Protein AF-A0A379USM4-F1 (afdb_monomer_lite)

Secondary structure (DSSP, 8-state):
-THHHHHHHHHHHHHHHS-SS--TTEETTEESSPPPTTHHHHHHHHHHHHHHHHHHHIIIIIT-HHHHHHHTTSS---HHHHHHTT--THHHHHTT------TT---GGGSS-----TTGGGS------

InterPro domains:
  IPR001135 NADH-quinone oxidoreductase, subunit D [PF00346] (3-97)
  IPR022885 NAD(P)H-quinone oxidoreductase subunit D/H [PTHR11993] (3-96)
  IPR029014 [NiFe]-hydrogenase, large subunit [G3DSA:1.10.645.10] (1-100)
  IPR029014 [NiFe]-hydrogenase, large subunit [SSF56762] (3-97)

Foldseek 3Di:
DCVVLLVLVQVLVCQFQVGRPDRPQADVPGGPDDGDPPSVVSVVVSVVPPVVVVVVVCVVAVVDPVNCVVPPPPPDDALVVCVVVVPADPNNVQNVDPDHPDDPDPDPPPPPDCPPPPPNPPDPPDDDD

Radius of gyration: 19.5 Å; chains: 1; bounding box: 44×37×48 Å

Structure (mmCIF, N/CA/C/O backbone):
data_AF-A0A379USM4-F1
#
_entry.id   AF-A0A379USM4-F1
#
loop_
_atom_site.group_PDB
_atom_site.id
_atom_site.type_symbol
_atom_site.label_atom_id
_atom_site.label_alt_id
_atom_site.label_comp_id
_atom_site.label_asym_id
_atom_site.label_entity_id
_atom_site.label_seq_id
_atom_site.pdbx_PDB_ins_code
_atom_site.Cartn_x
_atom_site.Cartn_y
_atom_site.Cartn_z
_atom_site.occupancy
_atom_site.B_iso_or_equiv
_atom_site.auth_seq_id
_atom_site.auth_comp_id
_atom_site.auth_asym_id
_atom_site.auth_atom_id
_atom_site.pdbx_PDB_model_num
ATOM 1 N N . MET A 1 1 ? 4.169 -14.315 5.212 1.00 55.03 1 MET A N 1
ATOM 2 C CA . MET A 1 1 ? 5.243 -13.340 5.498 1.00 55.03 1 MET A CA 1
ATOM 3 C C . MET A 1 1 ? 5.117 -12.164 4.531 1.00 55.03 1 MET A C 1
ATOM 5 O O . MET A 1 1 ? 5.441 -12.352 3.365 1.00 55.03 1 MET A O 1
ATOM 9 N N . PRO A 1 2 ? 4.675 -10.982 4.996 1.00 70.44 2 PRO A N 1
ATOM 10 C CA . PRO A 1 2 ? 4.444 -9.781 4.168 1.00 70.44 2 PRO A CA 1
ATOM 11 C C . PRO A 1 2 ? 5.721 -9.155 3.571 1.00 70.44 2 PRO A C 1
ATOM 13 O O . PRO A 1 2 ? 5.661 -8.265 2.727 1.00 70.44 2 PRO A O 1
ATOM 16 N N . PHE A 1 3 ? 6.893 -9.623 4.000 1.00 77.62 3 PHE A N 1
ATOM 17 C CA . PHE A 1 3 ? 8.202 -9.109 3.598 1.00 77.62 3 PHE A CA 1
ATOM 18 C C . PHE A 1 3 ? 8.592 -9.481 2.160 1.00 77.62 3 PHE A C 1
ATOM 20 O O . PHE A 1 3 ? 9.340 -8.746 1.521 1.00 77.62 3 PHE A O 1
ATOM 27 N N . THR A 1 4 ? 8.073 -10.589 1.635 1.00 84.19 4 THR A N 1
ATOM 28 C CA . THR A 1 4 ? 8.330 -11.014 0.252 1.00 84.19 4 THR A CA 1
ATOM 29 C C . THR A 1 4 ? 7.519 -10.191 -0.748 1.00 84.19 4 THR A C 1
ATOM 31 O O . THR A 1 4 ? 8.019 -9.846 -1.812 1.00 84.19 4 THR A O 1
ATOM 34 N N . ASP A 1 5 ? 6.275 -9.842 -0.407 1.00 85.69 5 ASP A N 1
ATOM 35 C CA . ASP A 1 5 ? 5.382 -9.091 -1.297 1.00 85.69 5 ASP A CA 1
ATOM 36 C C . ASP A 1 5 ? 5.893 -7.660 -1.508 1.00 85.69 5 ASP A C 1
ATOM 38 O O . ASP A 1 5 ? 5.955 -7.187 -2.639 1.00 85.69 5 ASP A O 1
ATOM 42 N N . ARG A 1 6 ? 6.364 -7.005 -0.437 1.00 86.81 6 ARG A N 1
ATOM 43 C CA . ARG A 1 6 ? 7.020 -5.690 -0.542 1.00 86.81 6 ARG A CA 1
ATOM 44 C C . ARG A 1 6 ? 8.315 -5.733 -1.359 1.00 86.81 6 ARG A C 1
ATOM 46 O O . ARG A 1 6 ? 8.607 -4.765 -2.045 1.00 86.81 6 ARG A O 1
ATOM 53 N N . GLN A 1 7 ? 9.070 -6.837 -1.312 1.00 88.56 7 GLN A N 1
ATOM 54 C CA . GLN A 1 7 ? 10.300 -6.964 -2.097 1.00 88.56 7 GLN A CA 1
ATOM 55 C C . GLN A 1 7 ? 9.977 -6.955 -3.591 1.00 88.56 7 GLN A C 1
ATOM 57 O O . GLN A 1 7 ? 10.584 -6.190 -4.322 1.00 88.56 7 GLN A O 1
ATOM 62 N N . LYS A 1 8 ? 8.944 -7.692 -4.016 1.00 87.50 8 LYS A N 1
ATOM 63 C CA . LYS A 1 8 ? 8.484 -7.681 -5.414 1.00 87.50 8 LYS A CA 1
ATOM 64 C C . LYS A 1 8 ? 8.034 -6.299 -5.888 1.00 87.50 8 LYS A C 1
ATOM 66 O O . LYS A 1 8 ? 8.265 -5.947 -7.039 1.00 87.50 8 LYS A O 1
ATOM 71 N N . ILE A 1 9 ? 7.408 -5.515 -5.007 1.00 88.75 9 ILE A N 1
ATOM 72 C CA . ILE A 1 9 ? 7.061 -4.120 -5.313 1.00 88.75 9 ILE A CA 1
ATOM 73 C C . ILE A 1 9 ? 8.335 -3.292 -5.499 1.00 88.75 9 ILE A C 1
ATOM 75 O O . ILE A 1 9 ? 8.427 -2.536 -6.460 1.00 88.75 9 ILE A O 1
ATOM 79 N N . TYR A 1 10 ? 9.329 -3.446 -4.623 1.00 90.06 10 TYR A N 1
ATOM 80 C CA . TYR A 1 10 ? 10.599 -2.738 -4.772 1.00 90.06 10 TYR A CA 1
ATOM 81 C C . TYR A 1 10 ? 11.376 -3.162 -6.014 1.00 90.06 10 TYR A C 1
ATOM 83 O O . TYR A 1 10 ? 11.958 -2.294 -6.650 1.00 90.06 10 TYR A O 1
ATOM 91 N N . ASP A 1 11 ? 11.334 -4.436 -6.403 1.00 88.94 11 ASP A N 1
ATOM 92 C CA . ASP A 1 11 ? 11.967 -4.918 -7.633 1.00 88.94 11 ASP A CA 1
ATOM 93 C C . ASP A 1 11 ? 11.311 -4.272 -8.874 1.00 88.94 11 ASP A C 1
ATOM 95 O O . ASP A 1 11 ? 12.000 -3.882 -9.814 1.00 88.94 11 ASP A O 1
ATOM 99 N N . LEU A 1 12 ? 9.984 -4.075 -8.858 1.00 88.44 12 LEU A N 1
ATOM 100 C CA . LEU A 1 12 ? 9.263 -3.343 -9.908 1.00 88.44 12 LEU A CA 1
ATOM 101 C C . LEU A 1 12 ? 9.638 -1.853 -9.931 1.00 88.44 12 LEU A C 1
ATOM 103 O O . LEU A 1 12 ? 9.892 -1.293 -10.996 1.00 88.44 12 LEU A O 1
ATOM 107 N N . VAL A 1 13 ? 9.674 -1.201 -8.766 1.00 88.25 13 VAL A N 1
ATOM 108 C CA . VAL A 1 13 ? 10.036 0.223 -8.657 1.00 88.25 13 VAL A CA 1
ATOM 109 C C . VAL A 1 13 ? 11.493 0.449 -9.073 1.00 88.25 13 VAL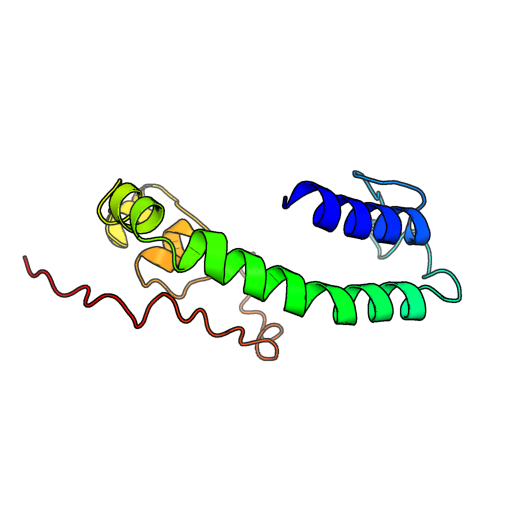 A C 1
ATOM 111 O O . VAL A 1 13 ? 11.785 1.419 -9.772 1.00 88.25 13 VAL A O 1
ATOM 114 N N . GLU A 1 14 ? 12.394 -0.466 -8.722 1.00 89.06 14 GLU A N 1
ATOM 115 C CA . GLU A 1 14 ? 13.797 -0.466 -9.137 1.00 89.06 14 GLU A CA 1
ATOM 116 C C . GLU A 1 14 ? 13.934 -0.659 -10.649 1.00 89.06 14 GLU A C 1
ATOM 118 O O . GLU A 1 14 ? 14.671 0.088 -11.286 1.00 89.06 14 GLU A O 1
ATOM 123 N N . ALA A 1 15 ? 13.165 -1.575 -11.246 1.00 87.06 15 ALA A N 1
ATOM 124 C CA . ALA A 1 15 ? 13.160 -1.774 -12.694 1.00 87.06 15 ALA A CA 1
ATOM 125 C C . ALA A 1 15 ? 12.691 -0.528 -13.468 1.00 87.06 15 ALA A C 1
ATOM 127 O O . ALA A 1 15 ? 13.155 -0.288 -14.580 1.00 87.06 15 ALA A O 1
ATOM 128 N N . ILE A 1 16 ? 11.784 0.269 -12.890 1.00 85.75 16 ILE A N 1
ATOM 129 C CA . ILE A 1 16 ? 11.245 1.478 -13.533 1.00 85.75 16 ILE A CA 1
ATOM 130 C C .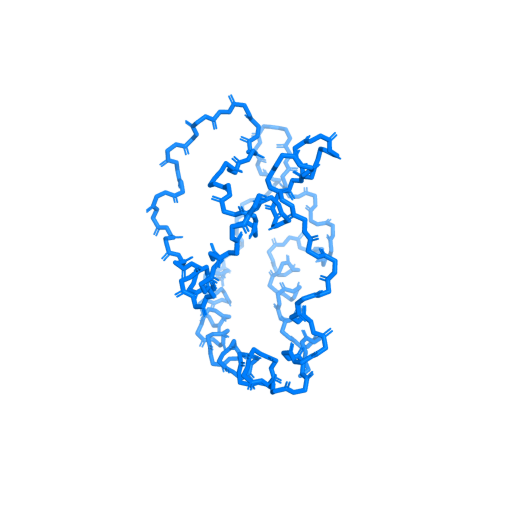 ILE A 1 16 ? 12.132 2.704 -13.291 1.00 85.75 16 ILE A C 1
ATOM 132 O O . ILE A 1 16 ? 12.329 3.513 -14.194 1.00 85.75 16 ILE A O 1
ATOM 136 N N . THR A 1 17 ? 12.632 2.879 -12.068 1.00 84.25 17 THR A N 1
ATOM 137 C CA . THR A 1 17 ? 13.238 4.146 -11.618 1.00 84.25 17 THR A CA 1
ATOM 138 C C . THR A 1 17 ? 14.727 4.050 -11.291 1.00 84.25 17 THR A C 1
ATOM 140 O O . THR A 1 17 ? 15.361 5.079 -11.073 1.00 84.25 17 THR A O 1
ATOM 143 N N . GLY A 1 18 ? 15.292 2.841 -11.226 1.00 84.19 18 GLY A N 1
ATOM 144 C CA . GLY A 1 18 ? 16.674 2.582 -10.810 1.00 84.19 18 GLY A CA 1
ATOM 145 C C . GLY A 1 18 ? 16.918 2.676 -9.298 1.00 84.19 18 GLY A C 1
ATOM 146 O O . GLY A 1 18 ? 18.018 2.381 -8.841 1.00 84.19 18 GLY A O 1
ATOM 147 N N . PHE A 1 19 ? 15.911 3.060 -8.506 1.00 84.19 19 PHE A N 1
ATOM 148 C CA . PHE A 1 19 ? 16.008 3.205 -7.053 1.00 84.19 19 PHE A CA 1
ATOM 149 C C . PHE A 1 19 ? 14.910 2.409 -6.345 1.00 84.19 19 PHE A C 1
ATOM 151 O O . PHE A 1 19 ? 13.781 2.338 -6.813 1.00 84.19 19 PHE A O 1
ATOM 158 N N . ARG A 1 20 ? 15.223 1.841 -5.173 1.00 84.62 20 ARG A N 1
ATOM 159 C CA . ARG A 1 20 ? 14.286 0.980 -4.425 1.00 84.62 20 ARG A CA 1
ATOM 160 C C . ARG A 1 20 ? 13.266 1.736 -3.574 1.00 84.62 20 ARG A C 1
ATOM 162 O O . ARG A 1 20 ? 12.080 1.449 -3.649 1.00 84.62 20 ARG A O 1
ATOM 169 N N . MET A 1 21 ? 13.723 2.663 -2.726 1.00 82.81 21 MET A N 1
ATOM 170 C CA . MET A 1 21 ? 12.855 3.327 -1.731 1.00 82.81 21 MET A CA 1
ATOM 171 C C . MET A 1 21 ? 12.599 4.806 -2.004 1.00 82.81 21 MET A C 1
ATOM 173 O O . MET A 1 21 ? 11.534 5.307 -1.666 1.00 82.81 21 MET A O 1
ATOM 177 N N . HIS A 1 22 ? 13.554 5.500 -2.622 1.00 85.38 22 HIS A N 1
ATOM 178 C CA . HIS A 1 22 ? 13.456 6.934 -2.891 1.00 85.38 22 HIS A CA 1
ATOM 179 C C . HIS A 1 22 ? 13.502 7.190 -4.400 1.00 85.38 22 HIS A C 1
ATOM 181 O O . HIS A 1 22 ? 14.484 7.744 -4.897 1.00 85.38 22 HIS A O 1
ATOM 187 N N . PRO A 1 23 ? 12.472 6.764 -5.156 1.00 79.19 23 PRO A N 1
ATOM 188 C CA . PRO A 1 23 ? 12.365 7.128 -6.554 1.00 79.19 23 PRO A CA 1
ATOM 189 C C . PRO A 1 23 ? 12.056 8.626 -6.613 1.00 79.19 23 PRO A C 1
ATOM 191 O O . PRO A 1 23 ? 10.914 9.046 -6.438 1.00 79.19 23 PRO A O 1
ATOM 194 N N . ALA A 1 24 ? 13.070 9.460 -6.853 1.00 83.62 24 ALA A N 1
ATOM 195 C CA . ALA A 1 24 ? 12.913 10.893 -7.133 1.00 83.62 24 ALA A CA 1
ATOM 196 C C . ALA A 1 24 ? 12.306 11.120 -8.537 1.00 83.62 24 ALA A C 1
ATOM 198 O O . ALA A 1 24 ? 12.839 11.867 -9.367 1.00 83.62 24 ALA A O 1
ATOM 199 N N . TRP A 1 25 ? 11.226 10.385 -8.813 1.00 82.06 25 TRP A N 1
ATOM 200 C CA . TRP A 1 25 ? 10.580 10.227 -10.107 1.00 82.06 25 TRP A CA 1
ATOM 201 C C . TRP A 1 25 ? 9.558 11.330 -10.357 1.00 82.06 25 TRP A C 1
ATOM 203 O O . TRP A 1 25 ? 9.505 11.866 -11.458 1.00 82.06 25 TRP A O 1
ATOM 213 N N . PHE A 1 26 ? 8.806 11.733 -9.330 1.00 85.00 26 PHE A N 1
ATOM 214 C CA . PHE A 1 26 ? 7.960 12.921 -9.396 1.00 85.00 26 PHE A CA 1
ATOM 215 C C . PHE A 1 26 ? 8.814 14.168 -9.191 1.00 85.00 26 PHE A C 1
ATOM 217 O O . PHE A 1 26 ? 9.495 14.304 -8.172 1.00 85.00 26 PHE A O 1
ATOM 224 N N . ARG A 1 27 ? 8.780 15.081 -10.162 1.00 85.81 27 ARG A N 1
ATOM 225 C CA . ARG A 1 27 ? 9.483 16.366 -10.107 1.00 85.81 27 ARG A CA 1
ATOM 226 C C . ARG A 1 27 ? 8.515 17.494 -10.447 1.00 85.81 27 ARG A C 1
ATOM 228 O O . ARG A 1 27 ? 7.483 17.278 -11.078 1.00 85.81 27 ARG A O 1
ATOM 235 N N . ILE A 1 28 ? 8.836 18.715 -10.025 1.00 84.06 28 ILE A N 1
ATOM 236 C CA . ILE A 1 28 ? 8.043 19.894 -10.394 1.00 84.06 28 ILE A CA 1
ATOM 237 C C . ILE A 1 28 ? 8.074 20.009 -11.924 1.00 84.06 28 ILE A C 1
ATOM 239 O O . ILE A 1 28 ? 9.150 20.084 -12.511 1.00 84.06 28 ILE A O 1
ATOM 243 N N . GLY A 1 29 ? 6.902 19.964 -12.560 1.00 87.00 29 GLY A N 1
ATOM 244 C CA . GLY A 1 29 ? 6.773 19.940 -14.021 1.00 87.00 29 GLY A CA 1
ATOM 245 C C . GLY A 1 29 ? 6.527 18.558 -14.641 1.00 87.00 29 GLY A C 1
ATOM 246 O O . GLY A 1 29 ? 6.353 18.487 -15.852 1.00 87.00 29 GLY A O 1
ATOM 247 N N . GLY A 1 30 ? 6.456 17.475 -13.853 1.00 86.75 30 GLY A N 1
ATOM 248 C CA . GLY A 1 30 ? 6.017 16.161 -14.336 1.00 86.75 30 GLY A CA 1
ATOM 249 C C . GLY A 1 30 ? 6.822 14.989 -13.776 1.00 86.75 30 GLY A C 1
ATOM 250 O O . GLY A 1 30 ? 6.973 14.830 -12.563 1.00 86.75 30 GLY A O 1
ATOM 251 N N . VAL A 1 31 ? 7.305 14.135 -14.675 1.00 85.94 31 VAL A N 1
ATOM 252 C CA . VAL A 1 31 ? 8.023 12.894 -14.351 1.00 85.94 31 VAL A CA 1
ATOM 253 C C . VAL A 1 31 ? 9.476 12.989 -14.812 1.00 85.94 31 VAL A C 1
ATOM 255 O O . VAL A 1 31 ? 9.768 13.635 -15.814 1.00 85.94 31 VAL A O 1
ATOM 258 N N . ALA A 1 32 ? 10.401 12.376 -14.073 1.00 83.06 32 ALA A N 1
ATOM 259 C CA . ALA A 1 32 ? 11.835 12.466 -14.354 1.00 83.06 32 ALA A CA 1
ATOM 260 C C . ALA A 1 32 ? 12.233 11.753 -15.657 1.00 83.06 32 ALA A C 1
ATOM 262 O O . ALA A 1 32 ? 13.060 12.264 -16.408 1.00 83.06 32 ALA A O 1
ATOM 263 N N . HIS A 1 33 ? 11.646 10.580 -15.906 1.00 82.94 33 HIS A N 1
ATOM 264 C CA . HIS A 1 33 ? 11.893 9.746 -17.080 1.00 82.94 33 HIS A CA 1
ATOM 265 C C . HIS A 1 33 ? 10.607 9.025 -17.486 1.00 82.94 33 HIS A C 1
ATOM 267 O O . HIS A 1 33 ? 9.782 8.700 -16.626 1.00 82.94 33 HIS A O 1
ATOM 273 N N . ASP A 1 34 ? 10.462 8.768 -18.785 1.00 84.62 34 ASP A N 1
ATOM 274 C CA . ASP A 1 34 ? 9.387 7.930 -19.315 1.00 84.62 34 ASP A CA 1
ATOM 275 C C . ASP A 1 34 ? 9.598 6.452 -18.932 1.00 84.62 34 ASP A C 1
ATOM 277 O O . ASP A 1 34 ? 10.691 6.040 -18.531 1.00 84.62 34 ASP A O 1
ATOM 281 N N . LEU A 1 35 ? 8.538 5.654 -19.021 1.00 85.75 35 LEU A N 1
ATOM 282 C CA . LEU A 1 35 ? 8.538 4.260 -18.589 1.00 85.75 35 LEU A CA 1
ATOM 283 C C . LEU A 1 35 ? 9.407 3.382 -19.520 1.00 85.75 35 LEU A C 1
ATOM 285 O O . LEU A 1 35 ? 9.302 3.478 -20.746 1.00 85.75 35 LEU A O 1
ATOM 289 N N . PRO A 1 36 ? 10.244 2.476 -18.978 1.00 84.81 36 PRO A N 1
ATOM 290 C CA . PRO A 1 36 ? 11.123 1.628 -19.785 1.00 84.81 36 PRO A CA 1
ATOM 291 C C . PRO A 1 36 ? 10.339 0.556 -20.553 1.00 84.81 36 PRO A C 1
ATOM 293 O O . PRO A 1 36 ? 9.376 -0.005 -20.041 1.00 84.81 36 PRO A O 1
ATOM 296 N N . ARG A 1 37 ? 10.758 0.202 -21.776 1.00 84.19 37 ARG A N 1
ATOM 297 C CA . ARG A 1 37 ? 10.048 -0.802 -22.600 1.00 84.19 37 ARG A CA 1
ATOM 298 C C . ARG A 1 37 ? 9.908 -2.139 -21.854 1.00 84.19 37 ARG A C 1
ATOM 300 O O . ARG A 1 37 ? 10.900 -2.683 -21.381 1.00 84.19 37 ARG A O 1
ATOM 307 N N . GLY A 1 38 ? 8.688 -2.679 -21.790 1.00 83.25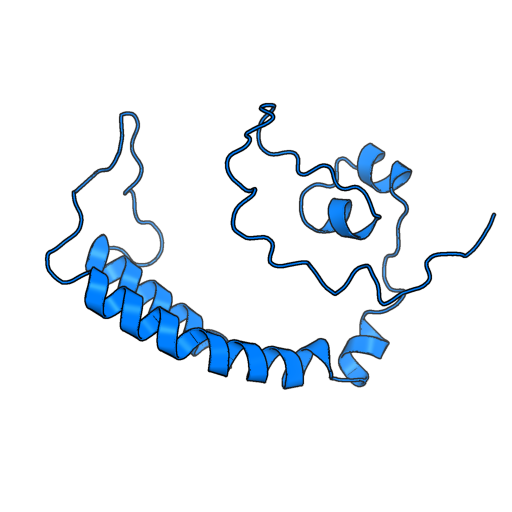 38 GLY A N 1
ATOM 308 C CA . GLY A 1 38 ? 8.385 -3.937 -21.094 1.00 83.25 38 GLY A CA 1
ATOM 309 C C . GLY A 1 38 ? 8.036 -3.795 -19.606 1.00 83.25 38 GLY A C 1
ATOM 310 O O . GLY A 1 38 ? 7.872 -4.811 -18.927 1.00 83.25 38 GLY A O 1
ATOM 311 N N . TRP A 1 39 ? 7.886 -2.565 -19.095 1.00 84.88 39 TRP A N 1
ATOM 312 C CA . TRP A 1 39 ? 7.380 -2.292 -17.741 1.00 84.88 39 TRP A CA 1
ATOM 313 C C . TRP A 1 39 ? 5.996 -2.913 -17.489 1.00 84.88 39 TRP A C 1
ATOM 315 O O . TRP A 1 39 ? 5.693 -3.361 -16.381 1.00 84.88 39 TRP A O 1
ATOM 325 N N . ASP A 1 40 ? 5.157 -2.959 -18.524 1.00 87.81 40 ASP A N 1
ATOM 326 C CA . ASP A 1 40 ? 3.769 -3.401 -18.451 1.00 87.81 40 ASP A CA 1
ATOM 327 C C . ASP A 1 40 ? 3.667 -4.897 -18.138 1.00 87.81 40 ASP A C 1
ATOM 329 O O . ASP A 1 40 ? 2.793 -5.307 -17.373 1.00 87.81 40 ASP A O 1
ATOM 333 N N . ARG A 1 41 ? 4.599 -5.706 -18.656 1.00 90.19 41 ARG A N 1
ATOM 334 C CA . ARG A 1 41 ? 4.661 -7.141 -18.367 1.00 90.19 41 ARG A CA 1
ATOM 335 C C . ARG A 1 41 ? 4.944 -7.390 -16.888 1.00 90.19 41 ARG A C 1
ATOM 337 O O . ARG A 1 41 ? 4.219 -8.149 -16.254 1.00 90.19 41 ARG A O 1
ATOM 344 N N . LEU A 1 42 ? 5.946 -6.705 -16.332 1.00 86.81 42 LEU A N 1
ATOM 345 C CA . LEU A 1 42 ? 6.311 -6.828 -14.916 1.00 86.81 42 LEU A CA 1
ATOM 346 C C . LEU A 1 42 ? 5.155 -6.404 -14.002 1.00 86.81 42 LEU A C 1
ATOM 348 O O . LEU A 1 42 ? 4.876 -7.060 -12.996 1.00 86.81 42 LEU A O 1
ATOM 352 N N . LEU A 1 43 ? 4.442 -5.334 -14.371 1.00 88.94 43 LEU A N 1
ATOM 353 C CA . LEU A 1 43 ? 3.262 -4.899 -13.633 1.00 88.94 43 LEU A CA 1
ATOM 354 C C . LEU A 1 43 ? 2.132 -5.936 -13.705 1.00 88.94 43 LEU A C 1
ATOM 356 O O . LEU A 1 43 ? 1.518 -6.232 -12.682 1.00 88.94 43 LEU A O 1
ATOM 360 N N . ARG A 1 44 ? 1.854 -6.504 -14.884 1.00 90.62 44 ARG A N 1
ATOM 361 C CA . ARG A 1 44 ? 0.813 -7.533 -15.059 1.00 90.62 44 ARG A CA 1
ATOM 362 C C . ARG A 1 44 ? 1.107 -8.781 -14.235 1.00 90.62 44 ARG A C 1
ATOM 364 O O . ARG A 1 44 ? 0.233 -9.226 -13.498 1.00 90.62 44 ARG A O 1
ATOM 371 N N . GLU A 1 45 ? 2.340 -9.277 -14.282 1.00 90.31 45 GLU A N 1
ATOM 372 C CA . GLU A 1 45 ? 2.780 -10.420 -13.473 1.00 90.31 45 GLU A CA 1
ATOM 373 C C . GLU A 1 45 ? 2.584 -10.157 -11.970 1.00 90.31 45 GLU A C 1
ATOM 375 O O . GLU A 1 45 ? 2.111 -11.023 -11.228 1.00 90.31 45 GLU A O 1
ATOM 380 N N . PHE A 1 46 ? 2.887 -8.940 -11.507 1.00 88.62 46 PHE A N 1
ATOM 381 C CA . PHE A 1 46 ? 2.649 -8.548 -10.120 1.00 88.62 46 PHE A CA 1
ATOM 382 C C . PHE A 1 46 ? 1.151 -8.488 -9.772 1.00 88.62 46 PHE A C 1
ATOM 384 O O . PHE A 1 46 ? 0.736 -8.996 -8.724 1.00 88.62 46 PHE A O 1
ATOM 391 N N . LEU A 1 47 ? 0.331 -7.901 -10.649 1.00 89.94 47 LEU A N 1
ATOM 392 C CA . LEU A 1 47 ? -1.116 -7.776 -10.456 1.00 89.94 47 LEU A CA 1
ATOM 393 C C . LEU A 1 47 ? -1.834 -9.131 -10.466 1.00 89.94 47 LEU A C 1
ATOM 395 O O . LEU A 1 47 ? -2.804 -9.295 -9.733 1.00 89.94 47 LEU A O 1
ATOM 399 N N . GLU A 1 48 ? -1.359 -10.112 -11.232 1.00 91.19 48 GLU A N 1
ATOM 400 C CA . GLU A 1 48 ? -1.892 -11.482 -11.211 1.00 91.19 48 GLU A CA 1
ATOM 401 C C . GLU A 1 48 ? -1.502 -12.243 -9.935 1.00 91.19 48 GLU A C 1
ATOM 403 O O . GLU A 1 48 ? -2.248 -13.093 -9.437 1.00 91.19 48 GLU A O 1
ATOM 408 N N . TRP A 1 49 ? -0.331 -11.936 -9.379 1.00 87.94 49 TRP A N 1
ATOM 409 C CA . TRP A 1 49 ? 0.199 -12.607 -8.197 1.00 87.94 49 TRP A CA 1
ATOM 410 C C . TRP A 1 49 ? -0.404 -12.091 -6.877 1.00 87.94 49 TRP A C 1
ATOM 412 O O . TRP A 1 49 ? -0.630 -12.873 -5.947 1.00 87.94 49 TRP A O 1
ATOM 422 N N . MET A 1 50 ? -0.690 -10.789 -6.784 1.00 88.56 50 MET A N 1
ATOM 423 C CA . MET A 1 50 ? -1.086 -10.110 -5.541 1.00 88.56 50 MET A CA 1
ATOM 424 C C . MET A 1 50 ? -2.441 -10.556 -4.937 1.00 88.56 50 MET A C 1
ATOM 426 O O . MET A 1 50 ? -2.478 -10.783 -3.723 1.00 88.56 50 MET A O 1
ATOM 430 N N . PRO A 1 51 ? -3.532 -10.773 -5.703 1.00 90.00 51 PRO A N 1
ATOM 431 C CA . PRO A 1 51 ? -4.840 -11.132 -5.141 1.00 90.00 51 PRO A CA 1
ATOM 432 C C . PRO A 1 51 ? -4.814 -12.423 -4.313 1.00 90.00 51 PRO A C 1
ATOM 434 O O . PRO A 1 51 ? -5.299 -12.455 -3.185 1.00 90.00 51 PRO A O 1
ATOM 437 N N . LYS A 1 52 ? -4.135 -13.465 -4.811 1.00 89.44 52 LYS A N 1
ATOM 438 C CA . LYS A 1 52 ? -4.000 -14.757 -4.109 1.00 89.44 52 LYS A CA 1
ATOM 439 C C . LYS A 1 52 ? -3.285 -14.613 -2.762 1.00 89.44 52 LYS A C 1
ATOM 441 O O . LYS A 1 52 ? -3.564 -15.338 -1.807 1.00 89.44 52 LYS A O 1
ATOM 446 N N . ARG A 1 53 ? -2.323 -13.689 -2.683 1.00 88.69 53 ARG A N 1
ATOM 447 C CA . ARG A 1 53 ? -1.582 -13.386 -1.452 1.00 88.69 53 ARG A CA 1
ATOM 448 C C . ARG A 1 53 ? -2.446 -12.601 -0.475 1.00 88.69 53 ARG A C 1
ATOM 450 O O . ARG A 1 53 ? -2.428 -12.909 0.716 1.00 88.69 53 ARG A O 1
ATOM 457 N N . LEU A 1 54 ? -3.230 -11.651 -0.979 1.00 87.94 54 LEU A N 1
ATOM 458 C CA . LEU A 1 54 ? -4.164 -10.866 -0.179 1.00 87.94 54 LEU A CA 1
ATOM 459 C C . LEU A 1 54 ? -5.215 -11.751 0.507 1.00 87.94 54 LEU A C 1
ATOM 461 O O . LEU A 1 54 ? -5.433 -11.591 1.706 1.00 87.94 54 LEU A O 1
ATOM 465 N N . ASP A 1 55 ? -5.768 -12.745 -0.192 1.00 88.88 55 ASP A N 1
ATOM 466 C CA . ASP A 1 55 ? -6.721 -13.705 0.390 1.00 88.88 55 ASP A CA 1
ATOM 467 C C . ASP A 1 55 ? -6.109 -14.502 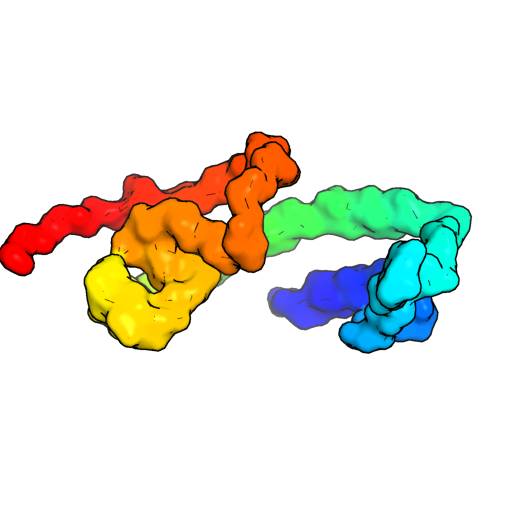1.554 1.00 88.88 55 ASP A C 1
ATOM 469 O O . ASP A 1 55 ? -6.738 -14.734 2.593 1.00 88.88 55 ASP A O 1
ATOM 473 N N . SER A 1 56 ? -4.840 -14.897 1.409 1.00 87.94 56 SER A N 1
ATOM 474 C CA . SER A 1 56 ? -4.089 -15.572 2.471 1.00 87.94 56 SER A CA 1
ATOM 475 C C . SER A 1 56 ? -3.903 -14.664 3.691 1.00 87.94 56 SER A C 1
ATOM 477 O O . SER A 1 56 ? -4.068 -15.108 4.832 1.00 87.94 56 SER A O 1
ATOM 479 N N . TYR A 1 57 ? -3.641 -13.372 3.469 1.00 86.00 57 TYR A N 1
ATOM 480 C CA . TYR A 1 57 ? -3.539 -12.382 4.541 1.00 86.00 57 TYR A CA 1
ATOM 481 C C . TYR A 1 57 ? -4.867 -12.103 5.229 1.00 86.00 57 TYR A C 1
ATOM 483 O O . TYR A 1 57 ? -4.902 -12.032 6.459 1.00 86.00 57 TYR A O 1
ATOM 491 N N . GLU A 1 58 ? -5.965 -12.021 4.482 1.00 87.38 58 GLU A N 1
ATOM 492 C CA . GLU A 1 58 ? -7.295 -11.910 5.072 1.00 87.38 58 GLU A CA 1
ATOM 493 C C . GLU A 1 58 ? -7.576 -13.110 5.985 1.00 87.38 58 GLU A C 1
ATOM 495 O O . GLU A 1 58 ? -7.990 -12.946 7.135 1.00 87.38 58 GLU A O 1
ATOM 500 N N . LYS A 1 59 ? -7.297 -14.330 5.520 1.00 86.94 59 LYS A N 1
ATOM 501 C CA . LYS A 1 59 ? -7.522 -15.533 6.324 1.00 86.94 59 LYS A CA 1
ATOM 502 C C . LYS A 1 59 ? -6.651 -15.559 7.583 1.00 86.94 59 LYS A C 1
ATOM 504 O O . LYS A 1 59 ? -7.153 -15.885 8.656 1.00 86.94 59 LYS A O 1
ATOM 509 N N . ALA A 1 60 ? -5.372 -15.213 7.462 1.00 87.00 60 ALA A N 1
ATOM 510 C CA . ALA A 1 60 ? -4.423 -15.275 8.570 1.00 87.00 60 ALA A CA 1
ATOM 511 C C . ALA A 1 60 ? -4.617 -14.156 9.609 1.00 87.00 60 ALA A C 1
ATOM 513 O O . ALA A 1 60 ? -4.409 -14.391 10.800 1.00 87.00 60 ALA A O 1
ATOM 514 N N . ALA A 1 61 ? -5.004 -12.953 9.173 1.00 86.56 61 ALA A N 1
ATOM 515 C CA . ALA A 1 61 ? -5.137 -11.784 10.039 1.00 86.56 61 ALA A CA 1
ATOM 516 C C . ALA A 1 61 ? -6.603 -11.438 10.326 1.00 86.56 61 ALA A C 1
ATOM 518 O O . ALA A 1 61 ? -7.046 -11.486 11.472 1.00 86.56 61 ALA A O 1
ATOM 519 N N . LEU A 1 62 ? -7.376 -11.128 9.284 1.00 83.81 62 LEU A N 1
ATOM 520 C CA . LEU A 1 62 ? -8.737 -10.600 9.415 1.00 83.81 62 LEU A CA 1
ATOM 521 C C . LEU A 1 62 ? -9.749 -11.633 9.907 1.00 83.81 62 LEU A C 1
ATOM 523 O O . LEU A 1 62 ? -10.744 -11.251 10.516 1.00 83.81 62 LEU A O 1
ATOM 527 N N . ARG A 1 63 ? -9.537 -12.930 9.662 1.00 85.69 63 ARG A N 1
ATOM 528 C CA . ARG A 1 63 ? -10.428 -14.003 10.146 1.00 85.69 63 ARG A CA 1
ATOM 529 C C . ARG A 1 63 ? -9.971 -14.633 11.461 1.00 85.69 63 ARG A C 1
ATOM 531 O O . ARG A 1 63 ? -10.707 -15.436 12.025 1.00 85.69 63 ARG A O 1
ATOM 538 N N . ASN A 1 64 ? -8.807 -14.246 11.974 1.00 90.75 64 ASN A N 1
ATOM 539 C CA . ASN A 1 64 ? -8.248 -14.804 13.197 1.00 90.75 64 ASN A CA 1
ATOM 540 C C . ASN A 1 64 ? -8.966 -14.252 14.439 1.00 90.75 64 ASN A C 1
ATOM 542 O O . ASN A 1 64 ? -8.971 -13.047 14.692 1.00 90.75 64 ASN A O 1
ATOM 546 N N . THR A 1 65 ? -9.567 -15.144 15.226 1.00 88.12 65 THR A N 1
ATOM 547 C CA . THR A 1 65 ? -10.331 -14.806 16.436 1.00 88.12 65 THR A CA 1
ATOM 548 C C . THR A 1 65 ? -9.462 -14.206 17.535 1.00 88.12 65 THR A C 1
ATOM 550 O O . THR A 1 65 ? -9.914 -13.293 18.220 1.00 88.12 65 THR A O 1
ATOM 553 N N . ILE A 1 66 ? -8.204 -14.636 17.661 1.00 90.56 66 ILE A N 1
ATOM 554 C CA . ILE A 1 66 ? -7.262 -14.103 18.654 1.00 90.56 66 ILE A CA 1
ATOM 555 C C . ILE A 1 66 ? -6.945 -12.639 18.338 1.00 90.56 66 ILE A C 1
ATOM 557 O O . ILE A 1 66 ? -6.977 -11.789 19.224 1.00 90.56 66 ILE A O 1
ATOM 561 N N . LEU A 1 67 ? -6.676 -12.324 17.067 1.00 87.88 67 LEU A N 1
ATOM 562 C CA . LEU A 1 67 ? -6.398 -10.946 16.651 1.00 87.88 67 LEU A CA 1
ATOM 563 C C . LEU A 1 67 ? -7.633 -10.056 16.793 1.00 87.88 67 LEU A C 1
ATOM 565 O O . LEU A 1 67 ? -7.520 -8.942 17.290 1.00 87.88 67 LEU A O 1
ATOM 569 N N . LYS A 1 68 ? -8.822 -10.564 16.452 1.00 87.62 68 LYS A N 1
ATOM 570 C CA . LYS A 1 68 ? -10.079 -9.843 16.697 1.00 87.62 68 LYS A CA 1
ATOM 571 C C . LYS A 1 68 ? -10.288 -9.541 18.178 1.00 87.62 68 LYS A C 1
ATOM 573 O O . LYS A 1 68 ? -10.535 -8.390 18.516 1.00 87.62 68 LYS A O 1
ATOM 578 N N . GLY A 1 69 ? -10.128 -10.538 19.048 1.00 89.12 69 GLY A N 1
ATOM 579 C CA . GLY A 1 69 ? -10.296 -10.371 20.494 1.00 89.12 69 GLY A CA 1
ATOM 580 C C . GLY A 1 69 ? -9.302 -9.386 21.115 1.00 89.12 69 GLY A C 1
ATOM 581 O O . GLY A 1 69 ? -9.629 -8.730 22.093 1.00 89.12 69 GLY A O 1
ATOM 582 N N . ARG A 1 70 ? -8.107 -9.233 20.527 1.00 89.88 70 ARG A N 1
ATOM 583 C CA . ARG A 1 70 ? -7.090 -8.270 20.986 1.00 89.88 70 ARG A CA 1
ATOM 584 C C . ARG A 1 70 ? -7.260 -6.853 20.441 1.00 89.88 70 ARG A C 1
ATOM 586 O O . ARG A 1 70 ? -6.586 -5.953 20.933 1.00 89.88 70 ARG A O 1
ATOM 593 N N . SER A 1 71 ? -8.073 -6.655 19.408 1.00 86.69 71 SER A N 1
ATOM 594 C CA . SER A 1 71 ? -8.187 -5.366 18.712 1.00 86.69 71 SER A CA 1
ATOM 595 C C . SER A 1 71 ? -9.574 -4.738 18.811 1.00 86.69 71 SER A C 1
ATOM 597 O O . SER A 1 71 ? -9.694 -3.523 18.692 1.00 86.69 71 SER A O 1
ATOM 599 N N . GLN A 1 72 ? -10.628 -5.527 19.023 1.00 85.31 72 GLN A N 1
ATOM 600 C CA . GLN A 1 72 ? -11.983 -5.000 19.186 1.00 85.31 72 GLN A CA 1
ATOM 601 C C . GLN A 1 72 ? -12.148 -4.347 20.562 1.00 85.31 72 GLN A C 1
ATOM 603 O O . GLN A 1 72 ? -11.797 -4.939 21.576 1.00 85.31 72 GLN A O 1
ATOM 608 N N . GLY A 1 73 ? -12.686 -3.125 20.587 1.00 82.56 73 GLY A N 1
ATOM 609 C CA . GLY A 1 73 ? -12.933 -2.374 21.824 1.00 82.56 73 GLY A CA 1
ATOM 610 C C . GLY A 1 73 ? -11.700 -1.698 22.436 1.00 82.56 73 GLY A C 1
ATOM 611 O O . GLY A 1 73 ? -11.813 -1.087 23.493 1.00 82.56 73 GLY A O 1
ATOM 612 N N . VAL A 1 74 ? -10.534 -1.769 21.787 1.00 84.50 74 VAL A N 1
ATOM 613 C CA . VAL A 1 74 ? -9.313 -1.092 22.249 1.00 84.50 74 VAL A CA 1
ATOM 614 C C . VAL A 1 74 ? -9.223 0.299 21.623 1.00 84.50 74 VAL A C 1
ATOM 616 O O . VAL A 1 74 ? -9.303 0.422 20.403 1.00 84.50 74 VAL A O 1
ATOM 619 N N . ALA A 1 75 ? -9.022 1.330 22.453 1.00 81.69 75 ALA A N 1
ATOM 620 C CA . ALA A 1 75 ? -8.851 2.726 22.030 1.00 81.69 75 ALA A CA 1
ATOM 621 C C . ALA A 1 75 ? -9.969 3.236 21.092 1.00 81.69 75 ALA A C 1
ATOM 623 O O . ALA A 1 75 ? -9.698 3.866 20.071 1.00 81.69 75 ALA A O 1
ATOM 624 N N . ALA A 1 76 ? -11.228 2.936 21.428 1.00 84.12 76 ALA A N 1
ATOM 625 C CA . ALA A 1 76 ? -12.387 3.456 20.709 1.00 84.12 76 ALA A CA 1
ATOM 626 C C . ALA A 1 76 ? -12.616 4.938 21.049 1.00 84.12 76 ALA A C 1
ATOM 628 O O . ALA A 1 76 ? -12.566 5.316 22.216 1.00 84.12 76 ALA A O 1
ATOM 629 N N . TYR A 1 77 ? -12.880 5.753 20.030 1.00 85.31 77 TYR A N 1
ATOM 630 C CA . TYR A 1 77 ? -13.199 7.177 20.153 1.00 85.31 77 TYR A CA 1
ATOM 631 C C . TYR A 1 77 ? -14.278 7.567 19.137 1.00 85.31 77 TYR A C 1
ATOM 633 O O . TYR A 1 77 ? -14.434 6.927 18.091 1.00 85.31 77 TYR A O 1
ATOM 641 N N . GLY A 1 78 ? -15.041 8.609 19.456 1.00 84.00 78 GLY A N 1
ATOM 642 C CA . GLY A 1 78 ? -16.102 9.147 18.615 1.00 84.00 78 GLY A CA 1
ATOM 643 C C . GLY A 1 78 ? -15.592 10.074 17.508 1.00 84.00 78 GLY A C 1
ATOM 644 O O . GLY A 1 78 ? -14.449 10.530 17.500 1.00 84.00 78 GLY A O 1
ATOM 645 N N . ALA A 1 79 ? -16.472 10.403 16.558 1.00 80.38 79 ALA A N 1
ATOM 646 C CA . ALA A 1 79 ? -16.142 11.307 15.452 1.00 80.38 79 ALA A CA 1
ATOM 647 C C . ALA A 1 79 ? -15.806 12.737 15.919 1.00 80.38 79 ALA A C 1
ATOM 649 O O . ALA A 1 79 ? -14.950 13.389 15.324 1.00 80.38 79 ALA A O 1
ATOM 650 N N . LYS A 1 80 ? -16.454 13.211 16.993 1.00 81.38 80 LYS A N 1
ATOM 651 C CA . LYS A 1 80 ? -16.219 14.544 17.564 1.00 81.38 80 LYS A CA 1
ATOM 652 C C . LYS A 1 80 ? -14.816 14.655 18.169 1.00 81.38 80 LYS A C 1
ATOM 654 O O . LYS A 1 80 ? -14.072 15.557 17.807 1.00 81.38 80 LYS A O 1
ATOM 659 N N . GLU A 1 81 ? -14.435 13.685 18.996 1.00 82.88 81 GLU A N 1
ATOM 660 C CA . GLU A 1 81 ? -13.108 13.607 19.624 1.00 82.88 81 GLU A CA 1
ATOM 661 C C . GLU A 1 81 ? -12.004 13.449 18.568 1.00 82.88 81 GLU A C 1
ATOM 663 O O . GLU A 1 81 ? -10.982 14.127 18.618 1.00 82.88 81 GLU A O 1
ATOM 668 N N . ALA A 1 82 ? -12.241 12.620 17.542 1.00 81.94 82 ALA A N 1
ATOM 669 C CA . ALA A 1 82 ? -11.310 12.456 16.426 1.00 81.94 82 ALA A CA 1
ATOM 670 C C . ALA A 1 82 ? -11.025 13.778 15.698 1.00 81.94 82 ALA A C 1
ATOM 672 O O . ALA A 1 82 ? -9.884 14.025 15.301 1.00 81.94 82 ALA A O 1
ATOM 673 N N . LEU A 1 83 ? -12.058 14.605 15.505 1.00 80.88 83 LEU A N 1
ATOM 674 C CA . LEU A 1 83 ? -11.943 15.898 14.839 1.00 80.88 83 LEU A CA 1
ATOM 675 C C . LEU A 1 83 ? -11.225 16.921 15.725 1.00 80.88 83 LEU A C 1
ATOM 677 O O . LEU A 1 83 ? -10.360 17.640 15.232 1.00 80.88 83 LEU A O 1
ATOM 681 N N . GLU A 1 84 ? -11.537 16.944 17.021 1.00 86.62 84 GLU A N 1
ATOM 682 C CA . GLU A 1 84 ? -10.866 17.799 18.008 1.00 86.62 84 GLU A CA 1
ATOM 683 C C . GLU A 1 84 ? -9.363 17.489 18.105 1.00 86.62 84 GLU A C 1
ATOM 685 O O . GLU A 1 84 ? -8.547 18.405 18.184 1.00 86.62 84 GLU A O 1
ATOM 690 N N . TRP A 1 85 ? -8.973 16.215 18.012 1.00 86.19 85 TRP A N 1
ATOM 691 C CA . TRP A 1 85 ? -7.565 15.798 17.993 1.00 86.19 85 TRP A CA 1
ATOM 692 C C . TRP A 1 85 ? -6.883 15.936 16.626 1.00 86.19 85 TRP A C 1
ATOM 694 O O . TRP A 1 85 ? -5.696 15.635 16.502 1.00 86.19 85 TRP A O 1
ATOM 704 N N . GLY A 1 86 ? -7.607 16.350 15.582 1.00 83.00 86 GLY A N 1
ATOM 705 C CA . GLY A 1 86 ? -7.056 16.461 14.229 1.00 83.00 86 GLY A CA 1
ATOM 706 C C . GLY A 1 86 ? -6.662 15.113 13.613 1.00 83.00 86 GLY A C 1
ATOM 707 O O . GLY A 1 86 ? -5.733 15.040 12.807 1.00 83.00 86 GLY A O 1
ATOM 708 N N . THR A 1 87 ? -7.346 14.026 13.981 1.00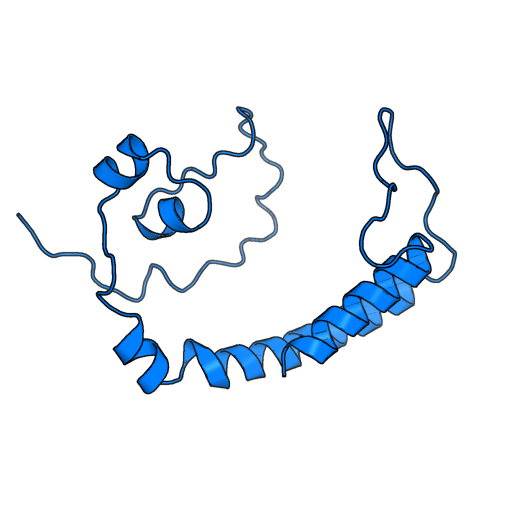 81.12 87 THR A N 1
ATOM 709 C CA . THR A 1 87 ? -7.089 12.691 13.423 1.00 81.12 87 THR A CA 1
ATOM 710 C C . THR A 1 87 ? -7.490 12.651 11.946 1.00 81.12 87 THR A C 1
ATOM 712 O O . THR A 1 87 ? -8.583 13.071 11.575 1.00 81.12 87 THR A O 1
ATOM 715 N N . THR A 1 88 ? -6.633 12.100 11.080 1.00 80.44 88 THR A N 1
ATOM 716 C CA . THR A 1 88 ? -6.876 12.021 9.628 1.00 80.44 88 THR A CA 1
ATOM 717 C C . THR A 1 88 ? -6.777 10.590 9.088 1.00 80.44 88 THR A C 1
ATOM 719 O O . THR A 1 88 ? -6.355 9.652 9.769 1.00 80.44 88 THR A O 1
ATOM 722 N N . GLY A 1 89 ? -7.209 10.387 7.840 1.00 82.94 89 GLY A N 1
ATOM 723 C CA . GLY A 1 89 ? -7.030 9.117 7.137 1.00 82.94 89 GLY A CA 1
ATOM 724 C C . GLY A 1 89 ? -7.877 7.974 7.705 1.00 82.94 89 GLY A C 1
ATOM 725 O O . GLY A 1 89 ? -9.103 8.054 7.732 1.00 82.94 89 GLY A O 1
ATOM 726 N N . ALA A 1 90 ? -7.235 6.863 8.078 1.00 81.56 90 ALA A N 1
ATOM 727 C CA . ALA A 1 90 ? -7.935 5.646 8.499 1.00 81.56 90 ALA A CA 1
ATOM 728 C C . ALA A 1 90 ? -8.638 5.791 9.858 1.00 81.56 90 ALA A C 1
ATOM 730 O O . ALA A 1 90 ? -9.735 5.261 10.008 1.00 81.56 90 ALA A O 1
ATOM 731 N N . GLY A 1 91 ? -8.046 6.533 10.803 1.00 81.19 91 GLY A N 1
ATOM 732 C CA . GLY A 1 91 ? -8.639 6.760 12.125 1.00 81.19 91 GLY A CA 1
ATOM 733 C C . GLY A 1 91 ? -9.963 7.518 12.037 1.00 81.19 91 GLY A C 1
ATOM 734 O O . GLY A 1 91 ? -10.969 7.080 12.581 1.00 81.19 91 GLY A O 1
ATOM 735 N N . LEU A 1 92 ? -10.006 8.578 11.225 1.00 81.25 92 LEU A N 1
ATOM 736 C CA . LEU A 1 92 ? -11.238 9.331 10.982 1.00 81.25 92 LEU A CA 1
ATOM 737 C C . LEU A 1 92 ? -12.286 8.516 10.204 1.00 81.25 92 LEU A C 1
ATOM 739 O O . LEU A 1 92 ? -13.476 8.604 10.485 1.00 81.25 92 LEU A O 1
ATOM 743 N N . ARG A 1 93 ? -11.865 7.676 9.250 1.00 81.69 93 ARG A N 1
ATOM 744 C CA . ARG A 1 93 ? -12.795 6.794 8.519 1.00 81.69 93 ARG A CA 1
ATOM 745 C C . ARG A 1 93 ? -13.405 5.704 9.402 1.00 81.69 93 ARG A C 1
ATOM 747 O O . ARG A 1 93 ? -14.522 5.271 9.133 1.00 81.69 93 ARG A O 1
ATOM 754 N N . ALA A 1 94 ? -12.691 5.257 10.434 1.00 80.19 94 ALA A N 1
ATOM 755 C CA . ALA A 1 94 ? -13.183 4.242 11.359 1.00 80.19 94 ALA A CA 1
ATOM 756 C C . ALA A 1 94 ? -14.342 4.747 12.238 1.00 80.19 94 ALA A C 1
ATOM 758 O O . ALA A 1 94 ? -15.182 3.943 12.629 1.00 80.19 94 ALA A O 1
ATOM 759 N N . THR A 1 95 ? -14.447 6.061 12.481 1.00 80.25 95 THR A N 1
ATOM 760 C CA . THR A 1 95 ? -15.538 6.664 13.274 1.00 80.25 95 THR A CA 1
ATOM 761 C C . THR A 1 95 ? -16.829 6.897 12.477 1.00 80.25 95 THR A C 1
ATOM 763 O O . THR A 1 95 ? -17.770 7.499 12.986 1.00 80.25 95 THR A O 1
ATOM 766 N N . GLY A 1 96 ? -16.891 6.442 11.218 1.00 73.31 96 GLY A N 1
ATOM 767 C CA . GLY A 1 96 ? -18.049 6.616 10.330 1.00 73.31 96 GLY A CA 1
ATOM 768 C C . GLY A 1 96 ? -18.026 7.907 9.504 1.00 73.31 96 GLY A C 1
ATOM 769 O O . GLY A 1 96 ? -18.887 8.112 8.646 1.00 73.31 96 GLY A O 1
ATOM 770 N N . SER A 1 97 ? -17.016 8.760 9.689 1.00 67.44 97 SER A N 1
ATOM 771 C CA . SER A 1 97 ? -16.851 9.978 8.894 1.00 67.44 97 SER A CA 1
ATOM 772 C C . SER A 1 97 ? -16.316 9.639 7.496 1.00 67.44 97 SER A C 1
ATOM 774 O O . SER A 1 97 ? -15.198 9.157 7.334 1.00 67.44 97 SER A O 1
ATOM 776 N N . THR A 1 98 ? -17.105 9.912 6.451 1.00 56.72 98 THR A N 1
ATOM 777 C CA . THR A 1 98 ? -16.721 9.655 5.040 1.00 56.72 98 THR A CA 1
ATOM 778 C C . THR A 1 98 ? -15.698 10.674 4.507 1.00 56.72 98 THR A C 1
ATOM 780 O O . THR A 1 98 ? -15.146 10.498 3.419 1.00 56.72 98 THR A O 1
ATOM 783 N N . SER A 1 99 ? -15.410 11.739 5.265 1.00 51.91 99 SER A N 1
ATOM 784 C CA . SER A 1 99 ? -14.513 12.812 4.829 1.00 51.91 99 SER A CA 1
ATOM 785 C C . SER A 1 99 ? -13.079 12.305 4.674 1.00 51.91 99 SER A C 1
ATOM 787 O O . SER A 1 99 ? -12.345 12.086 5.638 1.00 51.91 99 SER A O 1
ATOM 789 N N . THR A 1 100 ? -12.678 12.099 3.423 1.00 48.78 100 THR A N 1
ATOM 790 C CA . THR A 1 100 ? -11.281 11.884 3.063 1.00 48.78 100 THR A CA 1
ATOM 791 C C . THR A 1 100 ? -10.697 13.266 2.807 1.00 48.78 100 THR A C 1
ATOM 793 O O . THR A 1 100 ? -10.889 13.827 1.733 1.00 48.78 100 THR A O 1
ATOM 796 N N . TYR A 1 101 ? -10.033 13.844 3.808 1.00 44.59 101 TYR A N 1
ATOM 797 C CA . TYR A 1 101 ? -9.332 15.117 3.646 1.00 44.59 101 TYR A CA 1
ATOM 798 C C . TYR A 1 101 ? -8.089 14.880 2.776 1.00 44.59 101 TYR A C 1
ATOM 800 O O . TYR A 1 101 ? -7.017 14.542 3.272 1.00 44.59 101 TYR A O 1
ATOM 808 N N . VAL A 1 102 ? -8.245 14.983 1.456 1.00 42.75 102 VAL A N 1
ATOM 809 C CA . VAL A 1 102 ? -7.125 15.063 0.512 1.00 42.75 102 VAL A CA 1
ATOM 810 C C . VAL A 1 102 ? -7.144 16.477 -0.056 1.00 42.75 102 VAL A C 1
ATOM 812 O O . VAL A 1 102 ? -7.888 16.776 -0.981 1.00 42.75 102 VAL A O 1
ATOM 815 N N . ASN A 1 103 ? -6.366 17.361 0.572 1.00 32.34 103 ASN A N 1
ATOM 816 C CA . ASN A 1 103 ? -5.992 18.685 0.066 1.00 32.34 103 ASN A CA 1
ATOM 817 C C . ASN A 1 103 ? -7.123 19.554 -0.502 1.00 32.34 103 ASN A C 1
ATOM 819 O O . ASN A 1 103 ? -7.060 19.885 -1.676 1.00 32.34 103 ASN A O 1
ATOM 823 N N . GLY A 1 104 ? -8.124 19.958 0.292 1.00 35.28 104 GLY A N 1
ATOM 824 C CA . GLY A 1 104 ? -8.983 21.118 -0.033 1.00 35.28 104 GLY A CA 1
ATOM 825 C C . GLY A 1 104 ? -9.699 21.108 -1.396 1.00 35.28 104 GLY A C 1
ATOM 826 O O . GLY A 1 104 ? -10.249 22.126 -1.802 1.00 35.28 104 GLY A O 1
ATOM 827 N N . VAL A 1 105 ? -9.707 19.981 -2.108 1.00 36.97 105 VAL A N 1
ATOM 828 C CA . VAL A 1 105 ? -10.248 19.847 -3.454 1.00 36.97 105 VAL A CA 1
ATOM 829 C C . VAL A 1 105 ? -11.140 18.616 -3.448 1.00 36.97 105 VAL A C 1
ATOM 831 O O . VAL A 1 105 ? -10.670 17.483 -3.342 1.00 36.97 105 VAL A O 1
ATOM 834 N N . HIS A 1 106 ? -12.443 18.842 -3.610 1.00 36.59 106 HIS A N 1
ATOM 835 C CA . HIS A 1 106 ? -13.388 17.817 -4.043 1.00 36.59 106 HIS A CA 1
ATOM 836 C C . HIS A 1 106 ? -12.950 17.311 -5.429 1.00 36.59 106 HIS A C 1
ATOM 838 O O . HIS A 1 106 ? -13.399 17.801 -6.461 1.00 36.59 106 HIS A O 1
ATOM 844 N N . THR A 1 107 ? -12.026 16.352 -5.483 1.00 31.06 107 THR A N 1
ATOM 845 C CA . THR A 1 107 ? -11.612 15.728 -6.742 1.00 31.06 107 THR A CA 1
ATOM 846 C C . THR A 1 107 ? -12.498 14.520 -7.015 1.00 31.06 107 THR A C 1
ATOM 848 O O . THR A 1 107 ? -12.492 13.525 -6.297 1.00 31.06 107 THR A O 1
ATOM 851 N N . LEU A 1 108 ? -13.254 14.602 -8.110 1.00 29.88 108 LEU A N 1
ATOM 852 C CA . LEU A 1 108 ? -14.119 13.556 -8.667 1.00 29.88 108 LEU A CA 1
ATOM 853 C C . LEU A 1 108 ? -13.351 12.328 -9.220 1.00 29.88 108 LEU A C 1
ATOM 855 O O . LEU A 1 108 ? -13.955 11.471 -9.860 1.00 29.88 108 LEU A O 1
ATOM 859 N N . ALA A 1 109 ? -12.040 12.208 -8.984 1.00 31.89 109 ALA A N 1
ATOM 860 C CA . ALA A 1 109 ? -11.168 11.258 -9.683 1.00 31.89 109 ALA A CA 1
ATOM 861 C C . ALA A 1 109 ? -11.027 9.868 -9.026 1.00 31.89 109 ALA A C 1
ATOM 863 O O . ALA A 1 109 ? -10.445 8.970 -9.625 1.00 31.89 109 ALA A O 1
ATOM 864 N N . THR A 1 110 ? -11.589 9.629 -7.839 1.00 37.69 110 THR A N 1
ATOM 865 C CA . THR A 1 110 ? -11.548 8.312 -7.164 1.00 37.69 110 THR A CA 1
ATOM 866 C C . THR A 1 110 ? -12.910 7.615 -7.107 1.00 37.69 110 THR A C 1
ATOM 868 O O . THR A 1 110 ? -13.168 6.801 -6.223 1.00 37.69 110 THR A O 1
ATOM 871 N N . LYS A 1 111 ? -13.797 7.878 -8.077 1.00 27.72 111 LYS A N 1
ATOM 872 C CA . LYS A 1 111 ? -15.064 7.134 -8.218 1.00 27.72 111 LYS A CA 1
ATOM 873 C C . LYS A 1 111 ? -14.927 5.752 -8.880 1.00 27.72 111 LYS A C 1
ATOM 875 O O . LYS A 1 111 ? -15.881 4.986 -8.814 1.00 27.72 111 LYS A O 1
ATOM 880 N N . THR A 1 112 ? -13.773 5.382 -9.445 1.00 27.41 112 THR A N 1
ATOM 881 C CA . THR A 1 112 ? -13.646 4.132 -10.235 1.00 27.41 112 THR A CA 1
ATOM 882 C C . THR A 1 112 ? -12.995 2.955 -9.502 1.00 27.41 112 THR A C 1
ATOM 884 O O . THR A 1 112 ? -12.953 1.855 -10.039 1.00 27.41 112 THR A O 1
ATOM 887 N N . LEU A 1 113 ? -12.537 3.119 -8.258 1.00 30.45 113 LEU A N 1
ATOM 888 C CA . LEU A 1 113 ? -12.060 1.986 -7.458 1.00 30.45 113 LEU A CA 1
ATOM 889 C C . LEU A 1 113 ? -12.750 1.967 -6.099 1.00 30.45 113 LEU A C 1
ATOM 891 O O . LEU A 1 113 ? -12.155 2.206 -5.050 1.00 30.45 113 LEU A O 1
ATOM 895 N N . THR A 1 114 ? -14.048 1.674 -6.119 1.00 32.59 114 THR A N 1
ATOM 896 C CA . THR A 1 114 ? -14.783 1.290 -4.915 1.00 32.59 114 THR A CA 1
ATOM 897 C C . THR A 1 114 ? -14.322 -0.105 -4.482 1.00 32.59 114 THR A C 1
ATOM 899 O O . THR A 1 114 ? -15.050 -1.087 -4.609 1.00 32.59 114 THR A O 1
ATOM 902 N N . LEU A 1 115 ? -13.117 -0.210 -3.912 1.00 31.12 115 LEU A N 1
ATOM 903 C CA . LEU A 1 115 ? -12.843 -1.246 -2.919 1.00 31.12 115 LEU A CA 1
ATOM 904 C C . LEU A 1 115 ? -13.676 -0.866 -1.698 1.00 31.12 115 LEU A C 1
ATOM 906 O O . LEU A 1 115 ? -13.245 -0.154 -0.793 1.00 31.12 115 LEU A O 1
ATOM 910 N N . LYS A 1 116 ? -14.950 -1.260 -1.762 1.00 28.78 116 LYS A N 1
ATOM 911 C CA . LYS A 1 116 ? -15.940 -1.104 -0.709 1.00 28.78 116 LYS A CA 1
ATOM 912 C C . LYS A 1 116 ? -15.325 -1.727 0.535 1.00 28.78 116 LYS A C 1
ATOM 914 O O . LYS A 1 116 ? -15.189 -2.946 0.626 1.00 28.78 116 LYS A O 1
ATOM 919 N N . CYS A 1 117 ? -14.889 -0.872 1.452 1.00 29.62 117 CYS A N 1
ATOM 920 C CA . CYS A 1 117 ? -14.340 -1.263 2.734 1.00 29.62 117 CYS A CA 1
ATOM 921 C C . CYS A 1 117 ? -15.467 -1.983 3.489 1.00 29.62 117 CYS A C 1
ATOM 923 O O . CYS A 1 117 ? -16.296 -1.365 4.151 1.00 29.62 117 CYS A O 1
ATOM 925 N N . ARG A 1 118 ? -15.542 -3.308 3.329 1.00 28.67 118 ARG A N 1
ATOM 926 C CA . ARG A 1 118 ? -16.565 -4.211 3.889 1.00 28.67 118 ARG A CA 1
ATOM 927 C C . ARG A 1 118 ? -16.485 -4.322 5.420 1.00 28.67 118 ARG A C 1
ATOM 929 O O . ARG A 1 118 ? -17.163 -5.143 6.021 1.00 28.67 118 ARG A O 1
ATOM 936 N N . TRP A 1 119 ? -15.655 -3.491 6.043 1.00 31.98 119 TRP A N 1
ATOM 937 C CA . TRP A 1 119 ? -15.384 -3.469 7.472 1.00 31.98 119 TRP A CA 1
ATOM 938 C C . TRP A 1 119 ? -16.410 -2.657 8.272 1.00 31.98 119 TRP A C 1
ATOM 940 O O . TRP A 1 119 ? -16.711 -3.024 9.400 1.00 31.98 119 TRP A O 1
ATOM 950 N N . VAL A 1 120 ? -17.000 -1.606 7.687 1.00 36.56 120 VAL A N 1
ATOM 951 C CA . VAL A 1 120 ? -17.923 -0.710 8.420 1.00 36.56 120 VAL A CA 1
ATOM 952 C C . VAL A 1 120 ? -19.325 -1.316 8.596 1.00 36.56 120 VAL A C 1
ATOM 954 O O . VAL A 1 120 ? -20.020 -0.985 9.544 1.00 36.56 120 VAL A O 1
ATOM 957 N N . ALA A 1 121 ? -19.740 -2.263 7.749 1.00 28.50 121 ALA A N 1
ATOM 958 C CA . ALA A 1 121 ? -21.089 -2.843 7.811 1.00 28.50 121 ALA A CA 1
ATOM 959 C C . ALA A 1 121 ? -21.230 -4.056 8.758 1.00 28.50 121 ALA A C 1
ATOM 961 O O . ALA A 1 121 ? -22.301 -4.654 8.809 1.00 28.50 121 ALA A O 1
ATOM 962 N N . ALA A 1 122 ? -20.168 -4.461 9.466 1.00 31.62 122 ALA A N 1
ATOM 963 C CA . ALA A 1 122 ? -20.168 -5.678 10.290 1.00 31.62 122 ALA A CA 1
ATOM 964 C C . ALA A 1 122 ? -20.226 -5.426 11.807 1.00 31.62 122 ALA A C 1
ATOM 966 O O . ALA A 1 122 ? -20.275 -6.390 12.568 1.00 31.62 122 ALA A O 1
ATOM 967 N N . PHE A 1 123 ? -20.234 -4.167 12.253 1.00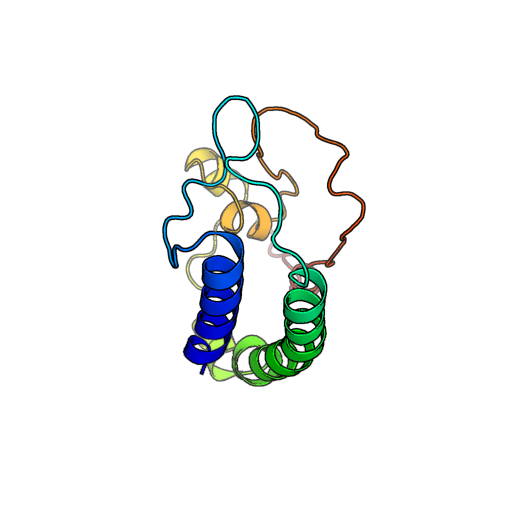 33.03 123 PHE A N 1
ATOM 968 C CA . PHE A 1 123 ? -20.350 -3.835 13.671 1.00 33.03 123 PHE A CA 1
ATOM 969 C C . PHE A 1 123 ? -21.543 -2.905 13.883 1.00 33.03 123 PHE A C 1
ATOM 971 O O . PHE A 1 123 ? -21.528 -1.790 13.364 1.00 33.03 123 PHE A O 1
ATOM 978 N N . PRO A 1 124 ? -22.586 -3.335 14.616 1.00 30.38 124 PRO A N 1
ATOM 979 C CA . PRO A 1 124 ? -23.648 -2.437 15.029 1.00 30.38 124 PRO A CA 1
ATOM 980 C C . PRO A 1 124 ? -23.064 -1.464 16.057 1.00 30.38 124 PRO A C 1
ATOM 982 O O . PRO A 1 124 ? -23.033 -1.745 17.251 1.00 30.38 124 PRO A O 1
ATOM 985 N N . THR A 1 125 ? -22.572 -0.310 15.609 1.00 41.75 125 THR A N 1
ATOM 986 C CA . THR A 1 125 ? -22.334 0.833 16.496 1.00 41.75 125 THR A CA 1
ATOM 987 C C . THR A 1 125 ? -23.671 1.519 16.748 1.00 41.75 125 THR A C 1
ATOM 989 O O . THR A 1 125 ? -23.970 2.572 16.195 1.00 41.75 125 THR A O 1
ATOM 992 N N . ALA A 1 126 ? -24.493 0.866 17.561 1.00 37.94 126 ALA A N 1
ATOM 993 C CA . ALA A 1 126 ? -25.569 1.493 18.303 1.00 37.94 126 ALA A CA 1
ATOM 994 C C . ALA A 1 126 ? -25.334 1.147 19.775 1.00 37.94 126 ALA A C 1
ATOM 996 O O . ALA A 1 126 ? -25.794 0.120 20.265 1.00 37.94 126 ALA A O 1
ATOM 997 N N . ILE A 1 127 ? -24.563 1.987 20.461 1.00 36.47 127 ILE A N 1
ATOM 998 C CA . ILE A 1 127 ? -24.637 2.100 21.916 1.00 36.47 127 ILE A CA 1
ATOM 999 C C . ILE A 1 127 ? -25.062 3.549 22.172 1.00 36.47 127 ILE A C 1
ATOM 1001 O O . ILE A 1 127 ? -24.301 4.453 21.825 1.00 36.47 127 ILE A O 1
ATOM 1005 N N . PRO A 1 128 ? -26.293 3.784 22.660 1.00 32.22 128 PRO A N 1
ATOM 1006 C CA . PRO A 1 128 ? -26.788 5.116 22.960 1.00 32.22 128 PRO A CA 1
ATOM 1007 C C . PRO A 1 128 ? -26.302 5.566 24.341 1.00 32.22 128 PRO A C 1
ATOM 1009 O O . PRO A 1 128 ? -26.441 4.819 25.309 1.00 32.22 128 PRO A O 1
ATOM 1012 N N . ALA A 1 129 ? -25.777 6.787 24.407 1.00 32.09 129 ALA A N 1
ATOM 1013 C CA . ALA A 1 129 ? -26.018 7.799 25.441 1.00 32.09 129 ALA A CA 1
ATOM 1014 C C . ALA A 1 129 ? -25.270 9.076 25.039 1.00 32.09 129 ALA A C 1
ATOM 1016 O O . ALA A 1 129 ? -24.046 8.980 24.801 1.00 32.09 129 ALA A O 1
#

Organism: Salmonella enterica I (NCBI:txid59201)

pLDDT: mean 72.53, std 22.18, range [27.41, 91.19]

Sequence (129 aa):
MPFTDRQKIYDLVEAITGFRMHPAWFRIGGVAHDLPRGWDRLLREFLEWMPKRLDSYEKAALRNTILKGRSQGVAAYGAKEALEWGTTGAGLRATGSTSTYVNGVHTLATKTLTLKCRWVAAFPTAIPA